Protein AF-A0A376L0M4-F1 (afdb_monomer_lite)

Structure (mmCIF, N/CA/C/O backbone):
data_AF-A0A376L0M4-F1
#
_entry.id   AF-A0A376L0M4-F1
#
loop_
_atom_site.group_PDB
_atom_site.id
_atom_site.type_symbol
_atom_site.label_atom_id
_atom_site.label_alt_id
_atom_site.label_comp_id
_atom_site.label_asym_id
_atom_site.label_entity_id
_atom_site.label_seq_id
_atom_site.pdbx_PDB_ins_code
_atom_site.Cartn_x
_atom_site.Cartn_y
_atom_site.Cartn_z
_atom_site.occupancy
_atom_site.B_iso_or_equiv
_atom_site.auth_seq_id
_atom_site.auth_comp_id
_atom_site.auth_asym_id
_atom_site.auth_atom_id
_atom_site.pdbx_PDB_model_num
ATOM 1 N N . MET A 1 1 ? 0.690 12.143 -6.807 1.00 31.55 1 MET A N 1
ATOM 2 C CA . MET A 1 1 ? 1.258 12.045 -5.442 1.00 31.55 1 MET A CA 1
ATOM 3 C C . MET A 1 1 ? 0.121 11.869 -4.436 1.00 31.55 1 MET A C 1
ATOM 5 O O . MET A 1 1 ? -0.536 12.842 -4.095 1.00 31.55 1 MET A O 1
ATOM 9 N N . VAL A 1 2 ? -0.165 10.635 -4.006 1.00 36.06 2 VAL A N 1
ATOM 10 C CA . VAL A 1 2 ? -1.158 10.367 -2.949 1.00 36.06 2 VAL A CA 1
ATOM 11 C C . VAL A 1 2 ? -0.485 10.620 -1.597 1.00 36.06 2 VAL A C 1
ATOM 13 O O . VAL A 1 2 ? 0.474 9.944 -1.214 1.00 36.06 2 VAL A O 1
ATOM 16 N N . THR A 1 3 ? -0.916 11.674 -0.914 1.00 38.72 3 THR A N 1
ATOM 17 C CA . THR A 1 3 ? -0.540 11.999 0.465 1.00 38.72 3 THR A CA 1
ATOM 18 C C . THR A 1 3 ? -1.513 11.312 1.426 1.00 38.72 3 THR A C 1
ATOM 20 O O . THR A 1 3 ? -2.717 11.283 1.177 1.00 38.72 3 THR A O 1
ATOM 23 N N . ALA A 1 4 ? -1.015 10.808 2.564 1.00 44.78 4 ALA A N 1
ATOM 24 C CA . ALA A 1 4 ? -1.822 10.162 3.614 1.00 44.78 4 ALA A CA 1
ATOM 25 C C . ALA A 1 4 ? -2.950 11.046 4.191 1.00 44.78 4 ALA A C 1
ATOM 27 O O . ALA A 1 4 ? -3.834 10.544 4.876 1.00 44.78 4 ALA A O 1
ATOM 28 N N . ARG A 1 5 ? -2.989 12.344 3.846 1.00 48.28 5 ARG A N 1
ATOM 29 C CA . ARG A 1 5 ? -4.085 13.274 4.167 1.00 48.28 5 ARG A CA 1
ATOM 30 C C . ARG A 1 5 ? -5.466 12.848 3.643 1.00 48.28 5 ARG A C 1
ATOM 32 O O . ARG A 1 5 ? -6.449 13.444 4.064 1.00 48.28 5 ARG A O 1
ATOM 39 N N . ARG A 1 6 ? -5.567 11.867 2.735 1.00 56.41 6 ARG A N 1
ATOM 40 C CA . ARG A 1 6 ? -6.850 11.413 2.159 1.00 56.41 6 ARG A CA 1
ATOM 41 C C . ARG A 1 6 ? -7.474 10.177 2.812 1.00 56.41 6 ARG A C 1
ATOM 43 O O . ARG A 1 6 ? -8.600 9.845 2.454 1.00 56.41 6 ARG A O 1
ATOM 50 N N . ILE A 1 7 ? -6.804 9.517 3.758 1.00 65.00 7 ILE A N 1
ATOM 51 C CA . ILE A 1 7 ? -7.423 8.394 4.479 1.00 65.00 7 ILE A CA 1
ATOM 52 C C . ILE A 1 7 ? -8.320 8.983 5.562 1.00 65.00 7 ILE A C 1
ATOM 54 O O . ILE A 1 7 ? -7.862 9.498 6.580 1.00 65.00 7 ILE A O 1
ATOM 58 N N . SER A 1 8 ? -9.616 8.988 5.273 1.00 66.62 8 SER A N 1
ATOM 59 C CA . SER A 1 8 ? -10.647 9.526 6.154 1.00 66.62 8 SER A CA 1
ATOM 60 C C . SER A 1 8 ? -11.133 8.448 7.124 1.00 66.62 8 SER A C 1
ATOM 62 O O . SER A 1 8 ? -11.039 7.259 6.827 1.00 66.62 8 SER A O 1
ATOM 64 N N . LYS A 1 9 ? -11.748 8.845 8.246 1.00 70.12 9 LYS A N 1
ATOM 65 C CA . LYS A 1 9 ? -12.386 7.900 9.186 1.00 70.12 9 LYS A CA 1
ATOM 66 C C . LYS A 1 9 ? -13.469 7.017 8.539 1.00 70.12 9 LYS A C 1
ATOM 68 O O . LYS A 1 9 ? -13.821 5.995 9.107 1.00 70.12 9 LYS A O 1
ATOM 73 N N . ASN A 1 10 ? -13.983 7.402 7.369 1.00 79.44 10 ASN A N 1
ATOM 74 C CA . ASN A 1 10 ? -15.029 6.674 6.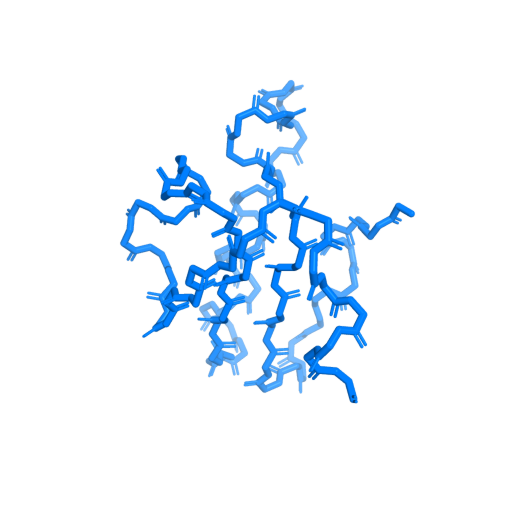648 1.00 79.44 10 ASN A CA 1
ATOM 75 C C . ASN A 1 10 ? -14.469 5.697 5.603 1.00 79.44 10 ASN A C 1
ATOM 77 O O . ASN A 1 10 ? -15.233 4.975 4.961 1.00 79.44 10 ASN A O 1
ATOM 81 N N . SER A 1 11 ? -13.154 5.692 5.380 1.00 83.62 11 SER A N 1
ATOM 82 C CA . SER A 1 11 ? -12.520 4.774 4.439 1.00 83.62 11 SER A CA 1
ATOM 83 C C . SER A 1 11 ? -12.648 3.341 4.960 1.00 83.62 11 SER A C 1
ATOM 85 O O . SER A 1 11 ? -12.280 3.069 6.096 1.00 83.62 11 SER A O 1
ATOM 87 N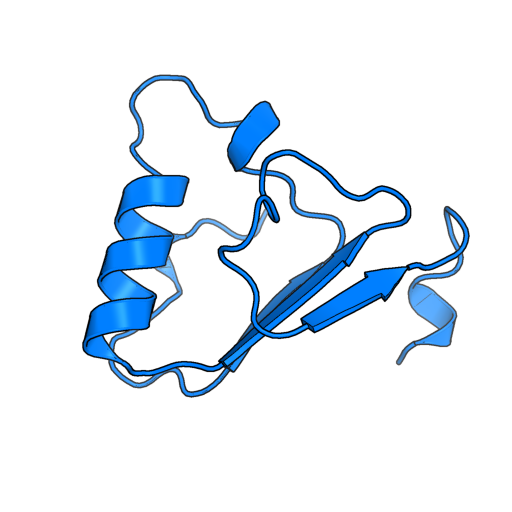 N . LYS A 1 12 ? -13.158 2.425 4.128 1.00 90.19 12 LYS A N 1
ATOM 88 C CA . LYS A 1 12 ? -13.237 0.981 4.434 1.00 90.19 12 LYS A CA 1
ATOM 89 C C . LYS A 1 12 ? -12.089 0.172 3.824 1.00 90.19 12 LYS A C 1
ATOM 91 O O . LYS A 1 12 ? -11.849 -0.959 4.229 1.00 90.19 12 LYS A O 1
ATOM 96 N N . LEU A 1 13 ? -11.397 0.758 2.849 1.00 91.38 13 LEU A N 1
ATOM 97 C CA . LEU A 1 13 ? -10.292 0.150 2.123 1.00 91.38 13 LEU A CA 1
ATOM 98 C C . LEU A 1 13 ? -9.215 1.205 1.859 1.00 91.38 13 LEU A C 1
ATOM 100 O O . LEU A 1 13 ? -9.521 2.337 1.476 1.00 91.38 13 LEU A O 1
ATOM 104 N N . VAL A 1 14 ? -7.964 0.808 2.044 1.00 91.50 14 VAL A N 1
ATOM 105 C CA . VAL A 1 14 ? -6.764 1.547 1.672 1.00 91.50 14 VAL A CA 1
ATOM 106 C C . VAL A 1 14 ? -5.971 0.669 0.717 1.00 91.50 14 VAL A C 1
ATOM 108 O O . VAL A 1 14 ? -5.645 -0.466 1.047 1.00 91.50 14 VAL A O 1
ATOM 111 N N . VAL A 1 15 ? -5.647 1.202 -0.459 1.00 92.31 15 VAL A N 1
ATOM 112 C CA . VAL A 1 15 ? -4.771 0.529 -1.422 1.00 92.31 15 VAL A CA 1
ATOM 113 C C . VAL A 1 15 ? -3.506 1.361 -1.578 1.00 92.31 15 VAL A C 1
ATOM 115 O O . VAL A 1 15 ? -3.568 2.519 -1.997 1.00 92.31 15 VAL A O 1
ATOM 118 N N . LEU A 1 16 ? -2.360 0.782 -1.224 1.00 91.75 16 LEU A N 1
ATOM 119 C CA . LEU A 1 16 ? -1.049 1.357 -1.505 1.00 91.75 16 LEU A CA 1
ATOM 120 C C . LEU A 1 16 ? -0.490 0.704 -2.763 1.00 91.75 16 LEU A C 1
ATOM 122 O O . LEU A 1 16 ? 0.026 -0.406 -2.721 1.00 91.75 16 LEU A O 1
ATOM 126 N N . PHE A 1 17 ? -0.597 1.411 -3.883 1.00 92.38 17 PHE A N 1
ATOM 127 C CA . PHE A 1 17 ? -0.087 0.950 -5.169 1.00 92.38 17 PHE A CA 1
ATOM 128 C C . PHE A 1 17 ? 1.267 1.602 -5.450 1.00 92.38 17 PHE A C 1
ATOM 130 O O . PHE A 1 17 ? 1.332 2.816 -5.663 1.00 92.38 17 PHE A O 1
ATOM 137 N N . GLY A 1 18 ? 2.351 0.819 -5.393 1.00 89.94 18 GLY A N 1
ATOM 138 C CA . GLY A 1 18 ? 3.721 1.298 -5.618 1.00 89.94 18 GLY A CA 1
ATOM 139 C C . GLY A 1 18 ? 4.118 2.451 -4.689 1.00 89.94 18 GLY A C 1
ATOM 140 O O . GLY A 1 18 ? 4.968 3.276 -5.027 1.00 89.94 18 GLY A O 1
ATOM 141 N N . ASN A 1 19 ? 3.448 2.576 -3.538 1.00 88.56 19 ASN A N 1
ATOM 142 C CA . ASN A 1 19 ? 3.664 3.656 -2.592 1.00 88.56 19 ASN A CA 1
ATOM 143 C C . ASN A 1 19 ? 4.342 3.117 -1.336 1.00 88.56 19 ASN A C 1
ATOM 145 O O . ASN A 1 19 ? 3.702 2.429 -0.550 1.00 88.56 19 ASN A O 1
ATOM 149 N N . ASN A 1 20 ? 5.605 3.503 -1.134 1.00 88.25 20 ASN A N 1
ATOM 150 C CA . ASN A 1 20 ? 6.440 3.024 -0.033 1.00 88.25 20 ASN A CA 1
ATOM 151 C C . ASN A 1 20 ? 6.767 4.139 0.992 1.00 88.25 20 ASN A C 1
ATOM 153 O O . ASN A 1 20 ? 7.908 4.608 1.062 1.00 88.25 20 ASN A O 1
ATOM 157 N N . PRO A 1 21 ? 5.784 4.665 1.749 1.00 87.69 21 PRO A N 1
ATOM 158 C CA . PRO A 1 21 ? 6.020 5.707 2.747 1.00 87.69 21 PRO A CA 1
ATOM 159 C C . PRO A 1 21 ? 6.921 5.261 3.907 1.00 87.69 21 PRO A C 1
ATOM 161 O O . PRO A 1 21 ? 7.538 6.131 4.517 1.00 87.69 21 PRO A O 1
ATOM 164 N N . GLY A 1 22 ? 7.009 3.957 4.195 1.00 86.75 22 GLY A N 1
ATOM 165 C CA . GLY A 1 22 ? 7.910 3.394 5.202 1.00 86.75 22 GLY A CA 1
ATOM 166 C C . GLY A 1 22 ? 9.368 3.737 4.921 1.00 86.75 22 GLY A C 1
ATOM 167 O O . GLY A 1 22 ? 10.057 4.192 5.825 1.00 86.75 22 GLY A O 1
ATOM 168 N N . GLU A 1 23 ? 9.796 3.645 3.659 1.00 87.31 23 GLU A N 1
ATOM 169 C CA . GLU A 1 23 ? 11.184 3.932 3.276 1.00 87.31 23 GLU A CA 1
ATOM 170 C C . GLU A 1 23 ? 11.391 5.369 2.774 1.00 87.31 23 GLU A C 1
ATOM 172 O O . GLU A 1 23 ? 12.441 5.971 2.979 1.00 87.31 23 GLU A O 1
ATOM 177 N N . THR A 1 24 ? 10.385 5.953 2.115 1.00 86.75 24 THR A N 1
ATOM 178 C CA . THR A 1 24 ? 10.561 7.209 1.356 1.00 86.75 24 THR A CA 1
ATOM 179 C C . THR A 1 24 ? 10.063 8.460 2.077 1.00 86.75 24 THR A C 1
ATOM 181 O O . THR A 1 24 ? 10.238 9.571 1.576 1.00 86.75 24 THR A O 1
ATOM 184 N N . ARG A 1 25 ? 9.401 8.318 3.235 1.00 80.19 25 ARG A N 1
ATOM 185 C CA . ARG A 1 25 ? 8.754 9.439 3.949 1.00 80.19 25 ARG A CA 1
ATOM 186 C C . ARG A 1 25 ? 9.070 9.460 5.447 1.00 80.19 25 ARG A C 1
ATOM 188 O O . ARG A 1 25 ? 8.205 9.769 6.267 1.00 80.19 25 ARG A O 1
ATOM 195 N N . MET A 1 26 ? 10.333 9.195 5.786 1.00 71.44 26 MET A N 1
ATOM 196 C CA . MET A 1 26 ? 10.841 9.132 7.164 1.00 71.44 26 MET A CA 1
ATOM 197 C C . MET A 1 26 ? 11.121 10.499 7.822 1.00 71.44 26 MET A C 1
ATOM 199 O O . MET A 1 26 ? 11.441 10.542 9.005 1.00 71.44 26 MET A O 1
ATOM 203 N N . SER A 1 27 ? 11.004 11.625 7.106 1.00 71.19 27 SER A N 1
ATOM 204 C CA . SER A 1 27 ? 11.479 12.956 7.545 1.00 71.19 27 SER A CA 1
ATOM 205 C C . SER A 1 27 ? 10.668 13.624 8.679 1.00 71.19 27 SER A C 1
ATOM 207 O O . 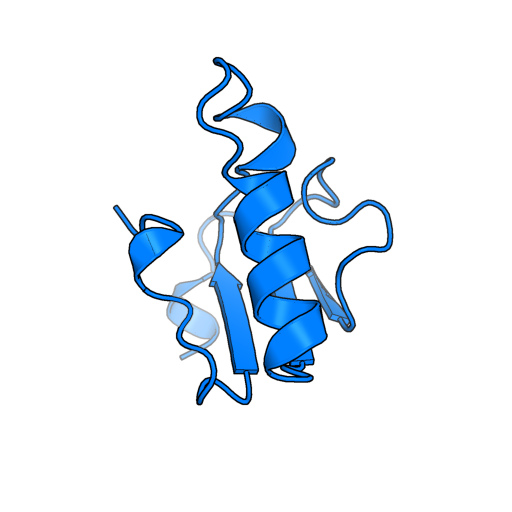SER A 1 27 ? 10.565 14.846 8.731 1.00 71.19 27 SER A O 1
ATOM 209 N N . GLY A 1 28 ? 10.024 12.853 9.559 1.00 59.97 28 GLY A N 1
ATOM 210 C CA . GLY A 1 28 ? 9.257 13.360 10.705 1.00 59.97 28 GLY A CA 1
ATOM 211 C C . GLY A 1 28 ? 7.803 13.739 10.406 1.00 59.97 28 GLY A C 1
ATOM 212 O O . GLY A 1 28 ? 7.038 14.003 11.326 1.00 59.97 28 GLY A O 1
ATOM 213 N N . GLY A 1 29 ? 7.363 13.682 9.143 1.00 67.00 29 GLY A N 1
ATOM 214 C CA . GLY A 1 29 ? 5.969 13.946 8.751 1.00 67.00 29 GLY A CA 1
ATOM 215 C C . GLY A 1 29 ? 4.954 12.883 9.196 1.00 67.00 29 GLY A C 1
ATOM 216 O O . GLY A 1 29 ? 3.780 12.990 8.849 1.00 67.00 29 GLY A O 1
ATOM 217 N N . GLY A 1 30 ? 5.399 11.839 9.908 1.00 73.06 30 GLY A N 1
ATOM 218 C CA . GLY A 1 30 ? 4.544 10.836 10.546 1.00 73.06 30 GLY A CA 1
ATOM 219 C C . GLY A 1 30 ? 3.617 10.082 9.595 1.00 73.06 30 GLY A C 1
ATOM 220 O O . GLY A 1 30 ? 2.586 9.593 10.032 1.00 73.06 30 GLY A O 1
ATOM 221 N N . VAL A 1 31 ? 3.918 10.007 8.296 1.00 81.06 31 VAL A N 1
ATOM 222 C CA . VAL A 1 31 ? 2.970 9.516 7.278 1.00 81.06 31 VAL A CA 1
ATOM 223 C C . VAL A 1 31 ? 2.504 8.090 7.573 1.00 81.06 31 VAL A C 1
ATOM 225 O O . VAL A 1 31 ? 1.305 7.828 7.546 1.00 81.06 31 VAL A O 1
ATOM 228 N N . THR A 1 32 ? 3.432 7.196 7.907 1.00 82.38 32 THR A N 1
ATOM 229 C CA . THR A 1 32 ? 3.142 5.830 8.367 1.00 82.38 32 THR A CA 1
ATOM 230 C C . THR A 1 32 ? 2.368 5.831 9.685 1.00 82.38 32 THR A C 1
ATOM 232 O O . THR A 1 32 ? 1.389 5.110 9.813 1.00 82.38 32 THR A O 1
ATOM 235 N N . TYR A 1 33 ? 2.712 6.701 10.636 1.00 84.69 33 TYR A N 1
ATOM 236 C CA . TYR A 1 33 ? 1.985 6.826 11.905 1.00 84.69 33 TYR A CA 1
ATOM 237 C C . 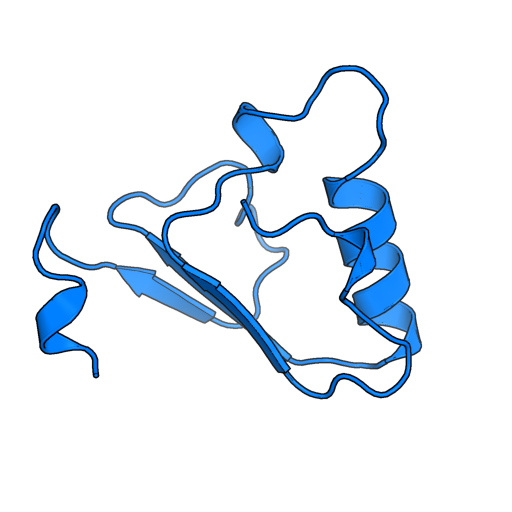TYR A 1 33 ? 0.527 7.292 11.725 1.00 84.69 33 TYR A C 1
ATOM 239 O O . TYR A 1 33 ? -0.391 6.738 12.329 1.00 84.69 33 TYR A O 1
ATOM 247 N N . TYR A 1 34 ? 0.284 8.291 10.876 1.00 83.62 34 TYR A N 1
ATOM 248 C CA . TYR A 1 34 ? -1.062 8.786 10.586 1.00 83.62 34 TYR A CA 1
ATOM 249 C C . TYR A 1 34 ? -1.883 7.784 9.776 1.00 83.62 34 TYR A C 1
ATOM 251 O O . TYR A 1 34 ? -3.087 7.683 10.006 1.00 83.62 34 TYR A O 1
ATOM 259 N N . LEU A 1 35 ? -1.244 7.039 8.868 1.00 84.50 35 LEU A N 1
ATOM 260 C CA . LEU A 1 35 ? -1.856 5.919 8.156 1.00 84.50 35 LEU A CA 1
ATOM 261 C C . LEU A 1 35 ? -2.369 4.866 9.147 1.00 84.50 35 LEU A C 1
ATOM 263 O O . LEU A 1 35 ? -3.554 4.541 9.107 1.00 84.50 35 LEU A O 1
ATOM 267 N N . GLU A 1 36 ? -1.523 4.415 10.077 1.00 86.38 36 GLU A N 1
ATOM 268 C CA . GLU A 1 36 ? -1.919 3.446 11.106 1.00 86.38 36 GLU A CA 1
ATOM 269 C C . GLU A 1 36 ? -3.046 3.982 11.991 1.00 86.38 36 GLU A C 1
ATOM 271 O O . GLU A 1 36 ? -4.055 3.310 12.188 1.00 86.38 36 GLU A O 1
ATOM 276 N N . GLN A 1 37 ? -2.939 5.222 12.476 1.00 87.25 37 GLN A N 1
ATOM 277 C CA . GLN A 1 37 ? -3.999 5.824 13.286 1.00 87.25 37 GLN A CA 1
ATOM 278 C C . GLN A 1 37 ? -5.331 5.945 12.541 1.00 87.25 37 GLN A C 1
ATOM 280 O O . GLN A 1 37 ? -6.394 5.753 13.134 1.00 87.25 37 GLN A O 1
ATOM 285 N N . ALA A 1 38 ? -5.297 6.335 11.267 1.00 83.75 38 ALA A N 1
ATOM 286 C CA . ALA A 1 38 ? -6.501 6.442 10.459 1.00 83.75 38 ALA A CA 1
ATOM 287 C C . ALA A 1 38 ? -7.123 5.058 10.250 1.00 83.75 38 ALA A C 1
ATOM 289 O O . ALA A 1 38 ? -8.331 4.917 10.437 1.00 83.75 38 ALA A O 1
ATOM 290 N N . ARG A 1 39 ? -6.295 4.042 9.971 1.00 87.44 39 ARG A N 1
ATOM 291 C CA . ARG A 1 39 ? -6.732 2.657 9.783 1.00 87.44 39 ARG A CA 1
ATOM 292 C C . ARG A 1 39 ? -7.339 2.065 11.051 1.00 87.44 39 ARG A C 1
ATOM 294 O O . ARG A 1 39 ? -8.426 1.505 10.987 1.00 87.44 39 ARG A O 1
ATOM 301 N N . GLN A 1 40 ? -6.714 2.280 12.208 1.00 86.06 40 GLN A N 1
ATOM 302 C CA . GLN A 1 40 ? -7.255 1.870 13.510 1.00 86.06 40 GLN A CA 1
ATOM 303 C C . GLN A 1 40 ? -8.622 2.505 13.797 1.00 86.06 40 GLN A C 1
ATOM 305 O O . GLN A 1 40 ? -9.509 1.853 14.337 1.00 86.06 40 GLN A O 1
ATOM 310 N N . LYS A 1 41 ? -8.815 3.778 13.426 1.00 88.38 41 LYS A N 1
ATOM 311 C CA . LYS A 1 41 ? -10.081 4.496 13.656 1.00 88.38 41 LYS A CA 1
ATOM 312 C C . LYS A 1 41 ? -11.185 4.089 12.686 1.00 88.38 41 LYS A C 1
ATOM 314 O O . LYS A 1 41 ? -12.350 4.154 13.063 1.00 88.38 41 LYS A O 1
ATOM 319 N N . SER A 1 42 ? -10.841 3.749 11.447 1.00 87.88 42 SER A N 1
ATOM 320 C CA . SER A 1 42 ? -11.818 3.401 10.413 1.00 87.88 42 SER A CA 1
ATOM 321 C C . SER A 1 42 ? -12.051 1.898 10.266 1.00 87.88 42 SER A C 1
ATOM 323 O O . SER A 1 42 ? -12.991 1.496 9.586 1.00 87.88 42 SER A O 1
ATOM 325 N N . ASN A 1 43 ? -11.195 1.074 10.878 1.00 88.75 43 ASN A N 1
ATOM 326 C CA . ASN A 1 43 ? -11.115 -0.367 10.659 1.00 88.75 43 ASN A CA 1
ATOM 327 C C . ASN A 1 43 ? -11.002 -0.721 9.162 1.00 88.75 43 ASN A C 1
ATOM 329 O O . ASN A 1 43 ? -11.612 -1.676 8.681 1.00 88.75 43 ASN A O 1
ATOM 333 N N . ALA A 1 44 ? -10.288 0.117 8.398 1.00 91.44 44 ALA A N 1
ATOM 334 C CA . ALA A 1 44 ? -10.125 -0.099 6.967 1.00 91.44 44 ALA A CA 1
ATOM 335 C C . ALA A 1 44 ? -9.208 -1.288 6.709 1.00 91.44 44 ALA A C 1
ATOM 337 O O . ALA A 1 44 ? -8.132 -1.372 7.299 1.00 91.44 44 ALA A O 1
ATOM 338 N N . ARG A 1 45 ? -9.581 -2.119 5.737 1.00 92.88 45 ARG A N 1
ATOM 339 C CA . ARG A 1 45 ? -8.663 -3.102 5.167 1.00 92.88 45 ARG A CA 1
ATOM 340 C C . ARG A 1 45 ? -7.548 -2.385 4.404 1.00 92.88 45 ARG A C 1
ATOM 342 O O . ARG A 1 45 ? -7.810 -1.379 3.743 1.00 92.88 45 ARG A O 1
ATOM 349 N N . MET A 1 46 ? -6.327 -2.891 4.454 1.00 92.56 46 MET A N 1
ATOM 350 C CA . MET A 1 46 ? -5.160 -2.354 3.769 1.00 92.56 46 MET A CA 1
ATOM 351 C C . MET A 1 46 ? -4.545 -3.392 2.838 1.00 92.56 46 MET A C 1
ATOM 353 O O . MET A 1 46 ? -4.114 -4.454 3.274 1.00 92.56 46 MET A O 1
ATOM 357 N N . ILE A 1 47 ? -4.481 -3.046 1.555 1.00 95.00 47 ILE A N 1
ATOM 358 C CA . ILE A 1 47 ? -3.852 -3.850 0.508 1.00 95.00 47 ILE A CA 1
ATOM 359 C C . ILE A 1 47 ? -2.625 -3.096 -0.001 1.00 95.00 47 ILE A C 1
ATOM 361 O O . ILE A 1 47 ? -2.715 -1.913 -0.344 1.00 95.00 47 ILE A O 1
ATOM 365 N N . ILE A 1 48 ? -1.485 -3.777 -0.072 1.00 94.88 48 ILE A N 1
ATOM 366 C CA . ILE A 1 48 ? -0.262 -3.261 -0.688 1.00 94.88 48 ILE A CA 1
ATOM 367 C C . ILE A 1 48 ? -0.037 -3.984 -2.011 1.00 94.88 48 ILE A C 1
A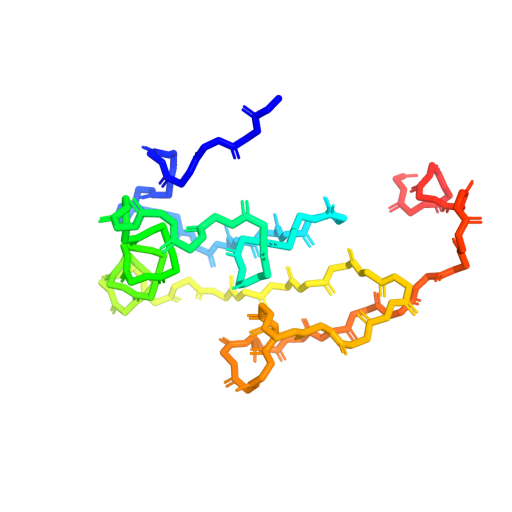TOM 369 O O . ILE A 1 48 ? 0.036 -5.206 -2.046 1.00 94.88 48 ILE A O 1
ATOM 373 N N . ILE A 1 49 ? 0.120 -3.224 -3.091 1.00 95.19 49 ILE A N 1
ATOM 374 C CA . ILE A 1 49 ? 0.511 -3.731 -4.407 1.00 95.19 49 ILE A CA 1
ATOM 375 C C . ILE A 1 49 ? 1.907 -3.189 -4.696 1.00 95.19 49 ILE A C 1
ATOM 377 O O . ILE A 1 49 ? 2.074 -1.996 -4.963 1.00 95.19 49 ILE A O 1
ATOM 381 N N . ASP A 1 50 ? 2.914 -4.052 -4.607 1.00 94.12 50 ASP A N 1
ATOM 382 C CA . ASP A 1 50 ? 4.318 -3.673 -4.787 1.00 94.12 50 ASP A CA 1
ATOM 383 C C . ASP A 1 50 ? 5.121 -4.887 -5.283 1.00 94.12 50 ASP A C 1
ATOM 385 O O . ASP A 1 50 ? 4.923 -5.986 -4.757 1.00 94.12 50 ASP A O 1
ATOM 389 N N . PRO A 1 51 ? 6.027 -4.740 -6.271 1.00 93.81 51 PRO A N 1
ATOM 390 C CA . PRO A 1 51 ? 6.925 -5.820 -6.687 1.00 93.81 51 PRO A CA 1
ATOM 391 C C . PRO A 1 51 ? 7.829 -6.358 -5.570 1.00 93.81 51 PRO A C 1
ATOM 393 O O . PRO A 1 51 ? 8.331 -7.475 -5.688 1.00 93.81 51 PRO A O 1
ATOM 396 N N . ARG A 1 52 ? 8.074 -5.587 -4.502 1.00 92.19 52 ARG A N 1
ATOM 397 C CA . ARG A 1 52 ? 8.872 -6.020 -3.349 1.00 92.19 52 ARG A CA 1
ATOM 398 C C . ARG A 1 52 ? 8.079 -5.879 -2.060 1.00 92.19 52 ARG A C 1
ATOM 400 O O . ARG A 1 52 ? 7.304 -4.943 -1.888 1.00 92.19 52 ARG A O 1
ATOM 407 N N . TYR A 1 53 ? 8.342 -6.777 -1.119 1.00 92.94 53 TYR A N 1
ATOM 408 C CA . TYR A 1 53 ? 7.849 -6.612 0.238 1.00 92.94 53 TYR A CA 1
ATOM 409 C C . TYR A 1 53 ? 8.727 -5.585 0.964 1.00 92.94 53 TYR A C 1
ATOM 411 O O . TYR A 1 53 ? 9.868 -5.878 1.315 1.00 92.94 53 TYR A O 1
ATOM 419 N N . THR A 1 54 ? 8.226 -4.353 1.074 1.00 91.75 54 THR A N 1
ATOM 420 C CA . THR A 1 54 ? 8.947 -3.180 1.604 1.00 91.75 54 THR A CA 1
ATOM 421 C C . THR A 1 54 ? 8.616 -2.924 3.074 1.00 91.75 54 THR A C 1
ATOM 423 O O . THR A 1 54 ? 7.627 -3.446 3.593 1.00 91.75 54 THR A O 1
ATOM 426 N N . ASP A 1 55 ? 9.372 -2.038 3.734 1.00 89.75 55 ASP A N 1
ATOM 427 C CA . ASP A 1 55 ? 9.135 -1.675 5.146 1.00 89.75 55 ASP A CA 1
ATOM 428 C C . ASP A 1 55 ? 7.773 -0.998 5.384 1.00 89.75 55 ASP A C 1
ATOM 430 O O . ASP A 1 55 ? 7.322 -0.858 6.527 1.00 89.75 55 ASP A O 1
ATOM 434 N N . THR A 1 56 ? 7.096 -0.568 4.313 1.00 89.50 56 THR A N 1
ATOM 435 C CA . THR A 1 56 ? 5.701 -0.112 4.373 1.00 89.50 56 THR A CA 1
ATOM 436 C C . THR A 1 56 ? 4.753 -1.234 4.778 1.00 89.50 56 THR A C 1
ATOM 438 O O . THR A 1 56 ? 3.828 -0.963 5.544 1.00 89.50 56 THR A O 1
ATOM 441 N N . GLY A 1 57 ? 4.994 -2.451 4.279 1.00 88.56 57 GLY A N 1
ATOM 442 C CA . GLY A 1 57 ? 4.256 -3.647 4.658 1.00 88.56 57 GLY A CA 1
ATOM 443 C C . GLY A 1 57 ? 4.572 -4.017 6.094 1.00 88.56 57 GLY A C 1
ATOM 444 O O . GLY A 1 57 ? 3.881 -3.575 7.003 1.00 88.56 57 GLY A O 1
ATOM 445 N N . ALA A 1 58 ? 5.668 -4.735 6.328 1.00 88.94 58 ALA A N 1
ATOM 446 C CA . ALA A 1 58 ? 6.159 -5.083 7.668 1.00 88.94 58 ALA A CA 1
ATOM 447 C C . ALA A 1 58 ? 5.048 -5.485 8.677 1.00 88.94 58 ALA A C 1
ATOM 449 O O . ALA A 1 58 ? 5.110 -5.127 9.856 1.00 88.94 58 ALA A O 1
ATOM 450 N N . GLY A 1 59 ? 4.021 -6.201 8.203 1.00 88.75 59 GLY A N 1
ATOM 451 C CA . GLY A 1 59 ? 2.884 -6.691 8.987 1.00 88.75 59 GLY A CA 1
ATOM 452 C C . GLY A 1 59 ? 1.782 -5.669 9.287 1.00 88.75 59 GLY A C 1
ATOM 453 O O . GLY A 1 59 ? 0.934 -5.927 10.140 1.00 88.75 59 GLY A O 1
ATOM 454 N N . ARG A 1 60 ? 1.785 -4.500 8.637 1.00 88.56 60 ARG A N 1
ATOM 455 C CA . ARG A 1 60 ? 0.727 -3.485 8.778 1.00 88.56 60 ARG A CA 1
ATOM 456 C C . ARG A 1 60 ? -0.428 -3.723 7.812 1.00 88.56 60 ARG A C 1
ATOM 458 O O . ARG A 1 60 ? -1.542 -3.293 8.073 1.00 88.56 60 ARG A O 1
ATOM 465 N N . GLU A 1 61 ? -0.175 -4.356 6.684 1.00 92.69 61 GLU A N 1
ATOM 466 C CA . GLU A 1 61 ? -1.172 -4.687 5.676 1.00 92.69 61 GLU A CA 1
ATOM 467 C C . GLU A 1 61 ? -1.998 -5.923 6.040 1.00 92.69 61 GLU A C 1
ATOM 469 O O . GLU A 1 61 ? -1.542 -6.809 6.756 1.00 92.69 61 GLU A O 1
ATOM 474 N N . ASP A 1 62 ? -3.206 -6.003 5.485 1.00 95.31 62 ASP A N 1
ATOM 475 C CA . ASP A 1 62 ? -4.014 -7.224 5.507 1.00 95.31 62 ASP A CA 1
ATOM 476 C C . ASP A 1 62 ? -3.682 -8.139 4.320 1.00 95.31 62 ASP A C 1
ATOM 478 O O . ASP A 1 62 ? -3.921 -9.343 4.368 1.00 95.31 62 ASP A O 1
ATOM 482 N N . GLU A 1 63 ? -3.186 -7.567 3.219 1.00 96.00 63 GLU A N 1
ATOM 483 C CA . GLU A 1 63 ? -2.816 -8.307 2.017 1.00 96.00 63 GLU A CA 1
ATOM 484 C C . GLU A 1 63 ? -1.671 -7.613 1.273 1.00 96.00 63 GLU A C 1
ATOM 486 O O . GLU A 1 63 ? -1.678 -6.392 1.088 1.00 96.00 63 GLU A O 1
ATOM 491 N N . TRP A 1 64 ? -0.715 -8.409 0.795 1.00 96.19 64 TRP A N 1
ATOM 492 C CA . TRP A 1 64 ? 0.322 -7.973 -0.134 1.00 96.19 64 TRP A CA 1
ATOM 493 C C . TRP A 1 64 ? 0.185 -8.721 -1.461 1.00 96.19 64 TRP A C 1
ATOM 495 O O . TRP A 1 64 ? 0.193 -9.951 -1.498 1.00 96.19 64 TRP A O 1
ATOM 505 N N . ILE A 1 65 ? 0.073 -7.964 -2.551 1.00 96.19 65 ILE A N 1
ATOM 506 C CA . ILE A 1 65 ? -0.050 -8.468 -3.917 1.00 96.19 65 ILE A CA 1
ATOM 507 C C . ILE A 1 65 ? 1.256 -8.151 -4.661 1.00 96.19 65 ILE A C 1
ATOM 509 O O . ILE A 1 65 ? 1.472 -6.999 -5.061 1.00 96.19 65 ILE A O 1
ATOM 513 N N . PRO A 1 66 ? 2.138 -9.144 -4.867 1.00 95.25 66 PRO A N 1
ATOM 514 C CA . PRO A 1 66 ? 3.331 -8.957 -5.676 1.00 95.25 66 PRO A CA 1
ATOM 515 C C . PRO A 1 66 ? 2.966 -8.854 -7.160 1.00 95.25 66 PRO A C 1
ATOM 517 O O . PRO A 1 66 ? 2.253 -9.698 -7.702 1.00 95.25 66 PRO A O 1
ATOM 520 N N . ILE A 1 67 ? 3.510 -7.846 -7.842 1.00 95.06 67 ILE A N 1
ATOM 521 C CA . ILE A 1 67 ? 3.391 -7.684 -9.299 1.00 95.06 67 ILE A CA 1
ATOM 522 C C . ILE A 1 67 ? 4.766 -7.689 -9.958 1.00 95.06 67 ILE A C 1
ATOM 524 O O . ILE A 1 67 ? 5.780 -7.402 -9.321 1.00 95.06 67 ILE A O 1
ATOM 528 N N . ARG A 1 68 ? 4.821 -7.979 -11.260 1.00 94.75 68 ARG A N 1
ATOM 529 C CA . ARG A 1 68 ? 6.051 -7.735 -12.017 1.00 94.75 68 ARG A CA 1
ATOM 530 C C . ARG A 1 68 ? 6.239 -6.217 -12.176 1.00 94.75 68 ARG A C 1
ATOM 532 O O . ARG A 1 68 ? 5.258 -5.505 -12.399 1.00 94.75 68 ARG A O 1
ATOM 539 N N . PRO A 1 69 ? 7.472 -5.693 -12.068 1.00 92.44 69 PRO A N 1
ATOM 540 C CA . PRO A 1 69 ? 7.720 -4.277 -12.316 1.00 92.44 69 PRO A CA 1
ATOM 541 C C . PRO A 1 69 ? 7.175 -3.842 -13.684 1.00 92.44 69 PRO A C 1
ATOM 543 O O . PRO A 1 69 ? 7.427 -4.505 -14.688 1.00 92.44 69 PRO A O 1
ATOM 546 N N . GLY A 1 70 ? 6.424 -2.739 -13.714 1.00 89.94 70 GLY A N 1
ATOM 547 C CA . GLY A 1 70 ? 5.839 -2.181 -14.939 1.00 89.94 70 GLY A CA 1
ATOM 548 C C . GLY A 1 70 ? 4.606 -2.913 -15.482 1.00 89.94 70 GLY A C 1
ATOM 549 O O . GLY A 1 70 ? 4.194 -2.625 -16.602 1.00 89.94 70 GLY A O 1
ATOM 550 N N . THR A 1 71 ? 4.015 -3.858 -14.736 1.00 91.81 71 THR A N 1
ATOM 551 C CA . THR A 1 71 ? 2.778 -4.560 -15.141 1.00 91.81 71 THR A CA 1
ATOM 552 C C . THR A 1 71 ? 1.544 -4.126 -14.350 1.00 91.81 71 THR A C 1
ATOM 554 O O . THR A 1 71 ? 0.561 -4.858 -14.286 1.00 91.81 71 THR A O 1
ATOM 557 N N . ASP A 1 72 ? 1.582 -2.958 -13.716 1.00 87.44 72 ASP A N 1
ATOM 558 C CA . ASP A 1 72 ? 0.482 -2.398 -12.926 1.00 87.44 72 ASP A CA 1
ATOM 559 C C . ASP A 1 72 ? -0.779 -2.129 -13.759 1.00 87.44 72 ASP A C 1
ATOM 561 O O . ASP A 1 72 ? -1.890 -2.371 -13.292 1.00 87.44 72 ASP A O 1
ATOM 565 N N . ALA A 1 73 ? -0.611 -1.737 -15.025 1.00 85.06 73 ALA A N 1
ATOM 566 C CA . ALA A 1 73 ? -1.717 -1.525 -15.956 1.00 85.06 73 ALA A CA 1
ATOM 567 C C . ALA A 1 73 ? -2.503 -2.805 -16.299 1.00 85.06 73 ALA A C 1
ATOM 569 O O . ALA A 1 73 ? -3.600 -2.711 -16.832 1.00 85.06 73 ALA A O 1
ATOM 570 N N . ALA A 1 74 ? -1.970 -3.996 -16.010 1.00 87.88 74 ALA A N 1
ATOM 571 C CA . ALA A 1 74 ? -2.689 -5.255 -16.215 1.00 87.88 74 ALA A CA 1
ATOM 572 C C . ALA A 1 74 ? -3.623 -5.619 -15.042 1.00 87.88 74 ALA A C 1
ATOM 574 O O . ALA A 1 74 ? -4.329 -6.620 -15.121 1.00 87.88 74 ALA A O 1
ATOM 575 N N . LEU A 1 75 ? -3.593 -4.852 -13.944 1.00 78.88 75 LEU A N 1
ATOM 576 C CA . LEU A 1 75 ? -4.374 -5.102 -12.726 1.00 78.88 75 LEU A CA 1
ATOM 577 C C . LEU A 1 75 ? -5.720 -4.343 -12.698 1.00 78.88 75 LEU A C 1
ATOM 579 O O . LEU A 1 75 ? -6.484 -4.503 -11.747 1.00 78.88 75 LEU A O 1
ATOM 583 N N . VAL A 1 76 ? -5.989 -3.503 -13.706 1.00 70.81 76 VAL A N 1
ATOM 584 C CA . VAL A 1 76 ? -7.184 -2.646 -13.850 1.00 70.81 76 VAL A CA 1
ATOM 585 C C . VAL A 1 76 ? -8.190 -3.233 -14.833 1.00 70.81 76 VAL A C 1
ATOM 587 O O . VAL A 1 76 ? -7.757 -3.768 -15.876 1.00 70.81 76 VAL A O 1
#

Secondary structure (DSSP, 8-state):
---GGG--TT-SEEEEES--HHHH--SSS-HHHHHHHHHHHHT-EEEEE-SS--TTTTT--SEEE---TT-GGGG-

InterPro domains:
  IPR006656 Molybdopterin oxidoreductase [PF00384] (9-75)
  IPR050612 Prokaryotic Molybdopterin Oxidoreductases [PTHR43742] (8-76)

pLDDT: mean 83.25, std 14.48, range [31.55, 96.19]

Organism: Escherichia coli (NCBI:txid562)

Fol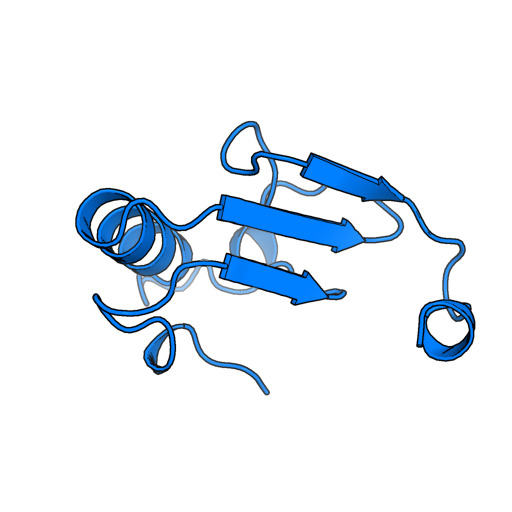dseek 3Di:
DDQLVPLALQAQAAEAEQNACQPPVPPPPCRLVSNLVSCVSNVHAYEYEELDDHSSPVPSHPYYHHDDPPCPVVVD

Sequence (76 aa):
MVTARRISKNSKLVVLFGNNPGETRMSGGGVTYYLEQARQKSNARMIIIDPRYTDTGAGREDEWIPIRPGTDAALV

Radius of gyration: 12.19 Å; chains: 1; bounding box: 26×23×30 Å